Protein AF-A0A920HPP9-F1 (afdb_monomer)

Sequence (121 aa):
MAYGIGANDVANAMGTSVESKALTLKQAIIIAAIFEFLGAYFGGGEVTSTIRKGIVDPTIYEDANKFIIGMLSSLLAAGTWLIIASRRGWPVFTTHSIVGAIMVLFQFERNELCILGTVGG

Solvent-accessible surface area (backbone atoms only — not comparable to full-atom values): 6788 Å² total; per-residue (Å²): 78,70,70,41,47,53,58,44,50,46,50,70,72,39,41,65,42,40,73,70,62,77,34,54,69,70,56,47,52,55,52,45,56,52,52,53,49,50,45,48,70,76,52,36,63,64,56,50,51,47,51,43,75,75,74,50,69,71,85,78,50,91,46,70,67,60,50,52,54,46,54,52,49,19,46,49,52,28,24,51,51,41,44,53,35,51,75,70,70,48,91,70,70,62,66,61,41,45,51,51,31,43,51,54,50,53,53,50,55,54,46,55,53,51,56,58,59,64,74,74,114

Structure (mmCIF, N/CA/C/O backbone):
data_AF-A0A920HPP9-F1
#
_entry.id   AF-A0A920HPP9-F1
#
loop_
_atom_site.group_PDB
_atom_site.id
_atom_site.type_symbol
_atom_site.label_atom_id
_atom_site.label_alt_id
_atom_site.label_comp_id
_atom_site.label_asym_id
_atom_site.label_entity_id
_atom_site.label_seq_id
_atom_site.pdbx_PDB_ins_code
_atom_site.Cartn_x
_atom_site.Cartn_y
_atom_site.Cartn_z
_atom_site.occupancy
_atom_site.B_iso_or_equiv
_atom_site.auth_seq_id
_atom_site.auth_comp_id
_atom_site.auth_asym_id
_atom_site.auth_atom_id
_atom_site.pdbx_PDB_model_num
ATOM 1 N N . MET A 1 1 ? 5.649 -2.255 -0.155 1.00 84.62 1 MET A N 1
ATOM 2 C CA . MET A 1 1 ? 4.728 -1.179 -0.584 1.00 84.62 1 MET A CA 1
ATOM 3 C C . MET A 1 1 ? 3.291 -1.441 -0.138 1.00 84.62 1 MET A C 1
ATOM 5 O O . MET A 1 1 ? 2.813 -0.666 0.673 1.00 84.62 1 MET A O 1
ATOM 9 N N . ALA A 1 2 ? 2.636 -2.523 -0.586 1.00 87.44 2 ALA A N 1
ATOM 10 C CA . ALA A 1 2 ? 1.211 -2.794 -0.315 1.00 87.44 2 ALA A CA 1
ATOM 11 C C . ALA A 1 2 ? 0.803 -2.668 1.166 1.00 87.44 2 ALA A C 1
ATOM 13 O O . ALA A 1 2 ? -0.172 -2.000 1.480 1.00 87.44 2 ALA A O 1
ATOM 14 N N . TYR A 1 3 ? 1.608 -3.214 2.084 1.00 87.12 3 TYR A N 1
ATOM 15 C CA . TYR A 1 3 ? 1.391 -3.046 3.526 1.00 87.12 3 TYR A CA 1
ATOM 16 C C . TYR A 1 3 ? 1.335 -1.572 3.968 1.00 87.12 3 TYR A C 1
ATOM 18 O O . TYR A 1 3 ? 0.461 -1.182 4.733 1.00 87.12 3 TYR A O 1
ATOM 26 N N . GLY A 1 4 ? 2.265 -0.746 3.481 1.00 86.69 4 GLY A N 1
ATOM 27 C CA . GLY A 1 4 ? 2.315 0.675 3.822 1.00 86.69 4 GLY A CA 1
ATOM 28 C C . GLY A 1 4 ? 1.147 1.465 3.231 1.00 86.69 4 GLY A C 1
ATOM 29 O O . GLY A 1 4 ? 0.686 2.399 3.873 1.00 86.69 4 GLY A O 1
ATOM 30 N N . ILE A 1 5 ? 0.662 1.066 2.048 1.00 88.94 5 ILE A N 1
ATOM 31 C CA . ILE A 1 5 ? -0.524 1.658 1.410 1.00 88.94 5 ILE A CA 1
ATOM 32 C C . ILE A 1 5 ? -1.741 1.390 2.287 1.00 88.94 5 ILE A C 1
ATOM 34 O O . ILE A 1 5 ? -2.346 2.337 2.767 1.00 88.94 5 ILE A O 1
ATOM 38 N N . GLY A 1 6 ? -2.005 0.124 2.624 1.00 87.31 6 GLY A N 1
ATOM 39 C CA . GLY A 1 6 ? -3.125 -0.220 3.501 1.00 87.31 6 GLY A CA 1
ATOM 40 C C . GLY A 1 6 ? -3.044 0.481 4.861 1.00 87.31 6 GLY A C 1
ATOM 41 O O . GLY A 1 6 ? -4.035 1.013 5.342 1.00 87.31 6 GLY A O 1
ATOM 42 N N . ALA A 1 7 ? -1.859 0.567 5.472 1.00 86.75 7 ALA A N 1
ATOM 43 C CA . ALA A 1 7 ? -1.704 1.285 6.738 1.00 86.75 7 ALA A CA 1
ATOM 44 C C . ALA A 1 7 ? -1.999 2.796 6.625 1.00 86.75 7 ALA A C 1
ATOM 46 O O . ALA A 1 7 ? -2.552 3.371 7.561 1.00 86.75 7 ALA A O 1
ATOM 47 N N . ASN A 1 8 ? -1.626 3.442 5.513 1.00 88.19 8 ASN A N 1
ATOM 48 C CA . ASN A 1 8 ? -1.895 4.864 5.278 1.00 88.19 8 ASN A CA 1
ATOM 49 C C . ASN A 1 8 ? -3.380 5.104 4.957 1.00 88.19 8 ASN A C 1
ATOM 51 O O . ASN A 1 8 ? -4.030 5.932 5.595 1.00 88.19 8 ASN A O 1
ATOM 55 N N . ASP A 1 9 ? -3.928 4.317 4.035 1.00 88.75 9 ASP A N 1
ATOM 56 C CA . ASP A 1 9 ? -5.266 4.512 3.483 1.00 88.75 9 ASP A CA 1
ATOM 57 C C . ASP A 1 9 ? -6.350 4.167 4.514 1.00 88.75 9 ASP A C 1
ATOM 59 O O . ASP A 1 9 ? -7.308 4.923 4.673 1.00 88.75 9 ASP A O 1
ATOM 63 N N . VAL A 1 10 ? -6.161 3.110 5.319 1.00 89.06 10 VAL A N 1
ATOM 64 C CA . VAL A 1 10 ? -7.076 2.779 6.428 1.00 89.06 10 VAL A CA 1
ATOM 65 C C . VAL A 1 10 ? -7.108 3.894 7.471 1.00 89.06 10 VAL A C 1
ATOM 67 O O . VAL A 1 10 ? -8.185 4.240 7.959 1.00 89.06 10 VAL A O 1
ATOM 70 N N . ALA A 1 11 ? -5.955 4.479 7.813 1.00 86.81 11 ALA A N 1
ATOM 71 C CA . ALA A 1 11 ? -5.900 5.597 8.753 1.00 86.81 11 ALA A CA 1
ATOM 72 C C . ALA A 1 11 ? -6.635 6.829 8.201 1.00 86.81 11 ALA A C 1
ATOM 74 O O . ALA A 1 11 ? -7.359 7.494 8.941 1.00 86.81 11 ALA A O 1
ATOM 75 N N . ASN A 1 12 ? -6.501 7.088 6.898 1.00 86.94 12 ASN A N 1
ATOM 76 C CA . ASN A 1 12 ? -7.152 8.208 6.227 1.00 86.94 12 ASN A CA 1
ATOM 77 C C . ASN A 1 12 ? -8.676 8.009 6.076 1.00 86.94 12 ASN A C 1
ATOM 79 O O . ASN A 1 12 ? -9.445 8.943 6.288 1.00 86.94 12 ASN A O 1
ATOM 83 N N . ALA A 1 13 ? -9.128 6.794 5.752 1.00 87.44 13 ALA A N 1
ATOM 84 C CA . ALA A 1 13 ? -10.539 6.490 5.500 1.00 87.44 13 ALA A CA 1
ATOM 85 C C . ALA A 1 13 ? -11.351 6.232 6.781 1.00 87.44 13 ALA A C 1
ATOM 87 O O . ALA A 1 13 ? -12.509 6.636 6.877 1.00 87.44 13 ALA A O 1
ATOM 88 N N . MET A 1 14 ? -10.760 5.557 7.771 1.00 90.12 14 MET A N 1
ATOM 89 C CA . MET A 1 14 ? -11.470 5.116 8.979 1.00 90.12 14 MET A CA 1
ATOM 90 C C . MET A 1 14 ? -11.141 5.951 10.222 1.00 90.12 14 MET A C 1
ATOM 92 O O . MET A 1 14 ? -11.774 5.752 11.261 1.00 90.12 14 MET A O 1
ATOM 96 N N . GLY A 1 15 ? -10.198 6.898 10.138 1.00 86.56 15 GLY A N 1
ATOM 97 C CA . GLY A 1 15 ? -9.771 7.727 11.270 1.00 86.56 15 GLY A CA 1
ATOM 98 C C . GLY A 1 15 ? -10.927 8.471 11.942 1.00 86.56 15 GLY A C 1
ATOM 99 O O . GLY A 1 15 ? -11.130 8.336 13.145 1.00 86.56 15 GLY A O 1
ATOM 100 N N . THR A 1 16 ? -11.767 9.150 11.159 1.00 89.06 16 THR A N 1
ATOM 101 C CA . THR A 1 16 ? -12.925 9.913 11.665 1.00 89.06 16 THR A CA 1
ATOM 102 C C . THR A 1 16 ? -14.010 9.022 12.278 1.00 89.06 16 THR A C 1
ATOM 104 O O . THR A 1 16 ? -14.645 9.388 13.268 1.00 89.06 16 THR A O 1
ATOM 107 N N . SER A 1 17 ? -14.215 7.823 11.727 1.00 89.12 17 SER A N 1
ATOM 108 C CA . SER A 1 17 ? -15.205 6.853 12.222 1.00 89.12 17 SER A CA 1
ATOM 109 C C . SER A 1 17 ? -14.783 6.227 13.554 1.00 89.12 17 SER A C 1
ATOM 111 O O . SER A 1 17 ? -15.626 5.956 14.412 1.00 89.12 17 SER A O 1
ATOM 113 N N . VAL A 1 18 ? -13.477 6.021 13.747 1.00 90.75 18 VAL A N 1
ATOM 114 C CA . VAL A 1 18 ? -12.915 5.546 15.019 1.00 90.75 18 VAL A CA 1
ATOM 115 C C . VAL A 1 18 ? -12.866 6.678 16.051 1.00 90.75 18 VAL A C 1
ATOM 117 O O . VAL A 1 18 ? -13.223 6.463 17.209 1.00 90.75 18 VAL A O 1
ATOM 120 N N . GLU A 1 19 ? -12.494 7.893 15.642 1.00 89.31 19 GLU A N 1
ATOM 121 C CA . GLU A 1 19 ? -12.414 9.068 16.522 1.00 89.31 19 GLU A CA 1
ATOM 122 C C . GLU A 1 19 ? -13.792 9.514 17.042 1.00 89.31 19 GLU A C 1
ATOM 124 O O . GLU A 1 19 ? -13.949 9.806 18.228 1.00 89.31 19 GLU A O 1
ATOM 129 N N . SER A 1 20 ? -14.825 9.463 16.195 1.00 93.38 20 SER A N 1
ATOM 130 C CA . SER A 1 20 ? -16.222 9.738 16.578 1.00 93.38 20 SER A CA 1
ATOM 131 C C . SER A 1 20 ? -16.876 8.634 17.418 1.00 93.38 20 SER A C 1
ATOM 133 O O . SER A 1 20 ? -18.032 8.773 17.818 1.00 93.38 20 SER A O 1
ATOM 135 N N . LYS A 1 21 ? -16.157 7.536 17.701 1.00 87.56 21 LYS A N 1
ATOM 136 C CA . LYS A 1 21 ? -16.661 6.333 18.391 1.00 87.56 21 LYS A CA 1
ATOM 137 C C . LYS A 1 21 ? -17.827 5.640 17.675 1.00 87.56 21 LYS A C 1
ATOM 139 O O . LYS A 1 21 ? -18.512 4.824 18.289 1.00 87.56 21 LYS A O 1
ATOM 144 N N . ALA A 1 22 ? -18.036 5.921 16.388 1.00 90.19 22 ALA A N 1
ATOM 145 C CA . ALA A 1 22 ? -19.010 5.206 15.570 1.00 90.19 22 ALA A CA 1
ATOM 146 C C . ALA A 1 22 ? -18.590 3.741 15.356 1.00 90.19 22 ALA A C 1
ATOM 148 O O . ALA A 1 22 ? -19.434 2.847 15.327 1.00 90.19 22 ALA A O 1
ATOM 149 N N . LEU A 1 23 ? -17.280 3.489 15.246 1.00 88.81 23 LEU A N 1
ATOM 150 C CA . LEU A 1 23 ? -16.699 2.153 15.116 1.00 88.81 23 LEU A CA 1
ATOM 151 C C . LEU A 1 23 ? -15.546 1.953 16.101 1.00 88.81 23 LEU A C 1
ATOM 153 O O . LEU A 1 23 ? -14.765 2.862 16.374 1.00 88.81 23 LEU A O 1
ATOM 157 N N . THR A 1 24 ? -15.390 0.727 16.602 1.00 91.44 24 THR A N 1
ATOM 158 C CA . THR A 1 24 ? -14.172 0.356 17.337 1.00 91.44 24 THR A CA 1
ATOM 159 C C . THR A 1 24 ? -13.006 0.134 16.373 1.00 91.44 24 THR A C 1
ATOM 161 O O . THR A 1 24 ? -13.203 -0.269 15.225 1.00 91.44 24 THR A O 1
ATOM 164 N N . LEU A 1 25 ? -11.769 0.308 16.853 1.00 88.81 25 LEU A N 1
ATOM 165 C CA . LEU A 1 25 ? -10.560 0.102 16.043 1.00 88.81 25 LEU A CA 1
ATOM 166 C C . LEU A 1 25 ? -10.524 -1.289 15.381 1.00 88.81 25 LEU 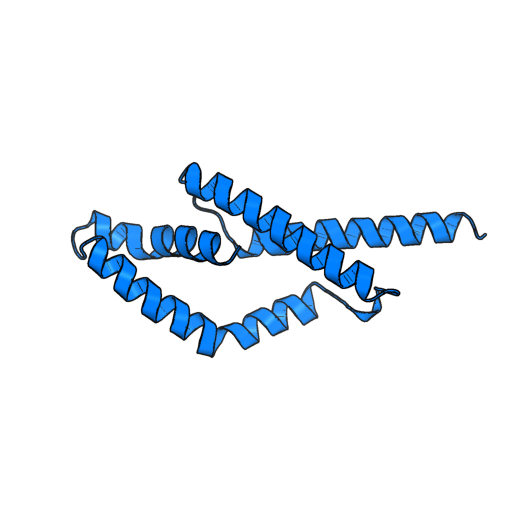A C 1
ATOM 168 O O . LEU A 1 25 ? -10.174 -1.415 14.212 1.00 88.81 25 LEU A O 1
ATOM 172 N N . LYS A 1 26 ? -10.939 -2.339 16.106 1.00 89.50 26 LYS A N 1
ATOM 173 C CA . LYS A 1 26 ? -10.981 -3.707 15.566 1.00 89.50 26 LYS A CA 1
ATOM 174 C C . LYS A 1 26 ? -11.995 -3.850 14.429 1.00 89.50 26 LYS A C 1
ATOM 176 O O . LYS A 1 26 ? -11.687 -4.490 13.429 1.00 89.50 26 LYS A O 1
ATOM 181 N N . GLN A 1 27 ? -13.181 -3.257 14.570 1.00 91.94 27 GLN A N 1
ATOM 182 C CA . GLN A 1 27 ? -14.207 -3.293 13.524 1.00 91.94 27 GLN A CA 1
ATOM 183 C C . GLN A 1 27 ? -13.754 -2.530 12.281 1.00 91.94 27 GLN A C 1
ATOM 185 O O . GLN A 1 27 ? -13.870 -3.057 11.178 1.00 91.94 27 GLN A O 1
ATOM 190 N N . ALA A 1 28 ? -13.178 -1.338 12.462 1.00 90.94 28 ALA A N 1
ATOM 191 C CA . ALA A 1 28 ? -12.655 -0.530 11.367 1.00 90.94 28 ALA A CA 1
ATOM 192 C C . ALA A 1 28 ? -11.589 -1.280 10.550 1.00 90.94 28 ALA A C 1
ATOM 194 O O . ALA A 1 28 ? -11.663 -1.293 9.325 1.00 90.94 28 ALA A O 1
ATOM 195 N N . ILE A 1 29 ? -10.652 -1.971 11.213 1.00 90.56 29 ILE A N 1
ATOM 196 C CA . ILE A 1 29 ? -9.610 -2.760 10.535 1.00 90.56 29 ILE A CA 1
ATOM 197 C C . ILE A 1 29 ? -10.213 -3.920 9.731 1.00 90.56 29 ILE A C 1
ATOM 199 O O . ILE A 1 29 ? -9.811 -4.135 8.591 1.00 90.56 29 ILE A O 1
ATOM 203 N N . ILE A 1 30 ? -11.174 -4.664 10.294 1.00 92.44 30 ILE A N 1
ATOM 204 C CA . ILE A 1 30 ? -11.798 -5.807 9.601 1.00 92.44 30 ILE A CA 1
ATOM 205 C C . ILE A 1 30 ? -12.576 -5.337 8.369 1.00 92.44 30 ILE A C 1
ATOM 207 O O . ILE A 1 30 ? -12.427 -5.911 7.292 1.00 92.44 30 ILE A O 1
ATOM 211 N N . ILE A 1 31 ? -13.384 -4.285 8.523 1.00 92.00 31 ILE A N 1
ATOM 212 C CA . ILE A 1 31 ? -14.154 -3.697 7.422 1.00 92.00 31 ILE A CA 1
ATOM 213 C C . ILE A 1 31 ? -13.193 -3.227 6.333 1.00 92.00 31 ILE A C 1
ATOM 215 O O . ILE A 1 31 ? -13.336 -3.623 5.178 1.00 92.00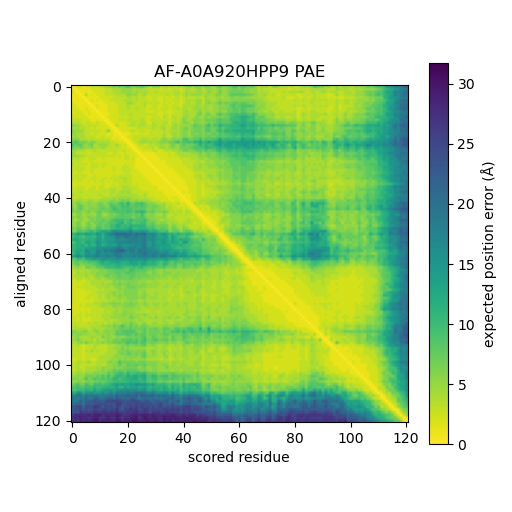 31 ILE A O 1
ATOM 219 N N . ALA A 1 32 ? -12.179 -2.442 6.698 1.00 91.62 32 ALA A N 1
ATOM 220 C CA . ALA A 1 32 ? -11.250 -1.909 5.721 1.00 91.62 32 ALA A CA 1
ATOM 221 C C . ALA A 1 32 ? -10.464 -3.015 5.005 1.00 91.62 32 ALA A C 1
ATOM 223 O O . ALA A 1 32 ? -10.339 -2.956 3.792 1.00 91.62 32 ALA A O 1
ATOM 224 N N . ALA A 1 33 ? -10.034 -4.077 5.697 1.00 91.06 33 ALA A N 1
ATOM 225 C CA . ALA A 1 33 ? -9.361 -5.209 5.058 1.00 91.06 33 ALA A CA 1
ATOM 226 C C . ALA A 1 33 ? -10.224 -5.885 3.975 1.00 91.06 33 ALA A C 1
ATOM 228 O O . ALA A 1 33 ? -9.712 -6.228 2.910 1.00 91.06 33 ALA A O 1
ATOM 229 N N . ILE A 1 34 ? -11.527 -6.054 4.227 1.00 93.81 34 ILE A N 1
ATOM 230 C CA . ILE A 1 34 ? -12.456 -6.650 3.257 1.00 93.81 34 ILE A CA 1
ATOM 231 C C . ILE A 1 34 ? -12.663 -5.704 2.070 1.00 93.81 34 ILE A C 1
ATOM 233 O O . ILE A 1 34 ? -12.506 -6.118 0.924 1.00 93.81 34 ILE A O 1
ATOM 237 N N . PHE A 1 35 ? -12.996 -4.438 2.323 1.00 92.50 35 PHE A N 1
ATOM 238 C CA . PHE A 1 35 ? -13.318 -3.489 1.254 1.00 92.50 35 PHE A CA 1
ATOM 239 C C . PHE A 1 35 ? -12.098 -3.076 0.422 1.00 92.50 35 PHE A C 1
ATOM 241 O O . PHE A 1 35 ? -12.222 -2.984 -0.796 1.00 92.50 35 PHE A O 1
ATOM 248 N N . GLU A 1 36 ? -10.922 -2.909 1.032 1.00 90.38 36 GLU A N 1
ATOM 249 C CA . GLU A 1 36 ? -9.660 -2.665 0.315 1.00 90.38 36 GLU A CA 1
ATOM 250 C C . GLU A 1 36 ? -9.304 -3.848 -0.589 1.00 90.38 36 GLU A C 1
ATOM 252 O O . GLU A 1 36 ? -8.956 -3.664 -1.755 1.00 90.38 36 GLU A O 1
ATOM 257 N N . PHE A 1 37 ? -9.446 -5.081 -0.090 1.00 91.00 37 PHE A N 1
ATOM 258 C CA . PHE A 1 37 ? -9.186 -6.272 -0.896 1.00 91.00 37 PHE A CA 1
ATOM 259 C C . P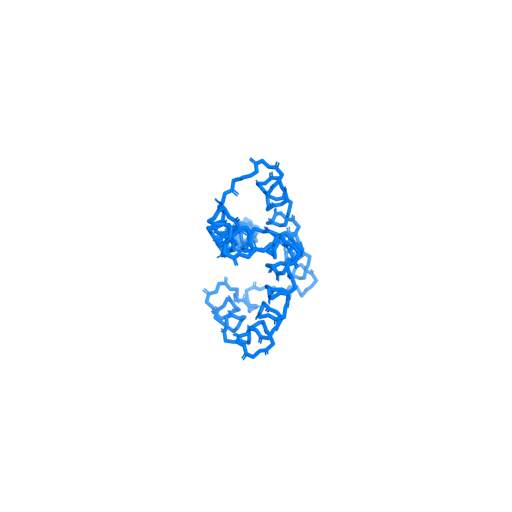HE A 1 37 ? -10.159 -6.389 -2.075 1.00 91.00 37 PHE A C 1
ATOM 261 O O . PHE A 1 37 ? -9.730 -6.619 -3.206 1.00 91.00 37 PHE A O 1
ATOM 268 N N . LEU A 1 38 ? -11.460 -6.203 -1.834 1.00 93.19 38 LEU A N 1
ATOM 269 C CA . LEU A 1 38 ? -12.472 -6.255 -2.892 1.00 93.19 38 LEU A CA 1
ATOM 270 C C . LEU A 1 38 ? -12.264 -5.133 -3.918 1.00 93.19 38 LEU A C 1
ATOM 272 O O . LEU A 1 38 ? -12.331 -5.389 -5.119 1.00 93.19 38 LEU A O 1
ATOM 276 N N . GLY A 1 39 ? -11.958 -3.915 -3.467 1.00 89.44 39 GLY A N 1
ATOM 277 C CA . GLY A 1 39 ? -11.646 -2.785 -4.340 1.00 89.44 39 GLY A CA 1
ATOM 278 C C . GLY A 1 39 ? -10.417 -3.052 -5.209 1.00 89.44 39 GLY A C 1
ATOM 279 O O . GLY A 1 39 ? -10.467 -2.854 -6.424 1.00 89.44 39 GLY A O 1
ATOM 280 N N . ALA A 1 40 ? -9.343 -3.584 -4.622 1.00 88.31 40 ALA A N 1
ATOM 281 C CA . ALA A 1 40 ? -8.146 -3.968 -5.363 1.00 88.31 40 ALA A CA 1
ATOM 282 C C . ALA A 1 40 ? -8.422 -5.093 -6.377 1.00 88.31 40 ALA A C 1
ATOM 284 O O . ALA A 1 40 ? -7.917 -5.040 -7.499 1.00 88.31 40 ALA A O 1
ATOM 285 N N . TYR A 1 41 ? -9.242 -6.083 -6.015 1.00 90.69 41 TYR A N 1
ATOM 286 C CA . TYR A 1 41 ? -9.569 -7.213 -6.885 1.00 90.69 41 TYR A CA 1
ATOM 287 C C . TYR A 1 41 ? -10.458 -6.813 -8.072 1.00 90.69 41 TYR A C 1
ATOM 289 O O . TYR A 1 41 ? -10.163 -7.180 -9.208 1.00 90.69 41 TYR A O 1
ATOM 297 N N . PHE A 1 42 ? -11.521 -6.040 -7.831 1.00 89.94 42 PHE A N 1
ATOM 298 C CA . PHE A 1 42 ? -12.472 -5.653 -8.879 1.00 89.94 42 PHE A CA 1
ATOM 299 C C . PHE A 1 42 ? -12.034 -4.419 -9.677 1.00 89.94 42 PHE A C 1
ATOM 301 O O . PHE A 1 42 ? -12.294 -4.349 -10.876 1.00 89.94 42 PHE A O 1
ATOM 308 N N . GLY A 1 43 ? -11.382 -3.445 -9.035 1.00 85.44 43 GLY A N 1
ATOM 309 C CA . GLY A 1 43 ? -11.046 -2.143 -9.627 1.00 85.44 43 GLY A CA 1
ATOM 310 C C . GLY A 1 43 ? -9.555 -1.908 -9.891 1.00 85.44 43 GLY A C 1
ATOM 311 O O . GLY A 1 43 ? -9.198 -0.955 -10.582 1.00 85.44 43 GLY A O 1
ATOM 312 N N . GLY A 1 44 ? -8.660 -2.765 -9.386 1.00 82.19 44 GLY A N 1
ATOM 313 C CA . GLY A 1 44 ? -7.210 -2.561 -9.506 1.00 82.19 44 GLY A CA 1
ATOM 314 C C . GLY A 1 44 ? -6.664 -2.660 -10.936 1.00 82.19 44 GLY A C 1
ATOM 315 O O . GLY A 1 44 ? -5.639 -2.048 -11.253 1.00 82.19 44 GLY A O 1
ATOM 316 N N . GLY A 1 45 ? -7.348 -3.395 -11.819 1.00 83.25 45 GLY A N 1
ATOM 317 C CA . GLY A 1 45 ? -6.930 -3.593 -13.211 1.00 83.25 45 GLY A CA 1
ATOM 318 C C . GLY A 1 45 ? -6.903 -2.301 -14.036 1.00 83.25 45 GLY A C 1
ATOM 319 O O . GLY A 1 45 ? -5.930 -2.046 -14.748 1.00 83.25 45 GLY A O 1
ATOM 320 N N . GLU A 1 46 ? -7.922 -1.452 -13.890 1.00 82.19 46 GLU A N 1
ATOM 321 C CA . GLU A 1 46 ? -8.051 -0.175 -14.613 1.00 82.19 46 GLU A CA 1
ATOM 322 C C . GLU A 1 46 ? -6.940 0.812 -14.203 1.00 82.19 46 GLU A C 1
ATOM 324 O O . GLU A 1 46 ? -6.260 1.410 -15.045 1.00 82.19 46 GLU A O 1
ATOM 329 N N . VAL A 1 47 ? -6.679 0.915 -12.894 1.00 78.06 47 VAL A N 1
ATOM 330 C CA . VAL A 1 47 ? -5.626 1.775 -12.326 1.00 78.06 47 VAL A CA 1
ATOM 331 C C . VAL A 1 47 ? -4.242 1.297 -12.768 1.00 78.06 47 VAL A C 1
ATOM 333 O O . VAL A 1 47 ? -3.413 2.096 -13.208 1.00 78.06 47 VAL A O 1
ATOM 336 N N . THR A 1 48 ? -4.007 -0.017 -12.733 1.00 79.81 48 THR A N 1
ATOM 337 C CA . THR A 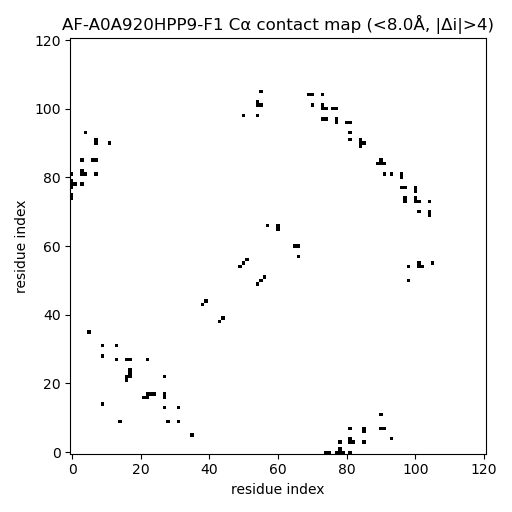1 48 ? -2.741 -0.615 -13.184 1.00 79.81 48 THR A CA 1
ATOM 338 C C . THR A 1 48 ? -2.519 -0.386 -14.680 1.00 79.81 48 THR A C 1
ATOM 340 O O . THR A 1 48 ? -1.411 -0.038 -15.091 1.00 79.81 48 THR A O 1
ATOM 343 N N . SER A 1 49 ? -3.567 -0.520 -15.500 1.00 78.56 49 SER A N 1
ATOM 344 C CA . SER A 1 49 ? -3.522 -0.226 -16.939 1.00 78.56 49 SER A CA 1
ATOM 345 C C . SER A 1 49 ? -3.175 1.242 -17.206 1.00 78.56 49 SER A C 1
ATOM 347 O O . SER A 1 49 ? -2.357 1.526 -18.081 1.00 78.56 49 SER A O 1
ATOM 349 N N . THR A 1 50 ? -3.727 2.166 -16.418 1.00 78.88 50 THR A N 1
ATOM 350 C CA . THR A 1 50 ? -3.471 3.608 -16.553 1.00 78.88 50 THR A CA 1
ATOM 351 C C . THR A 1 50 ? -2.030 3.965 -16.196 1.00 78.88 50 THR A C 1
ATOM 353 O O . THR A 1 50 ? -1.363 4.653 -16.966 1.00 78.88 50 THR A O 1
ATOM 356 N N . ILE A 1 51 ? -1.506 3.444 -15.081 1.00 76.25 51 ILE A N 1
ATOM 357 C CA . ILE A 1 51 ? -0.103 3.662 -14.691 1.00 76.25 51 ILE A CA 1
ATOM 358 C C . ILE A 1 51 ? 0.843 3.045 -15.725 1.00 76.25 51 ILE A C 1
ATOM 360 O O . ILE A 1 51 ? 1.806 3.687 -16.142 1.00 76.25 51 ILE A O 1
ATOM 364 N N . ARG A 1 52 ? 0.550 1.824 -16.191 1.00 71.19 52 ARG A N 1
ATOM 365 C CA . ARG A 1 52 ? 1.379 1.149 -17.192 1.00 71.19 52 ARG A CA 1
ATOM 366 C C . ARG A 1 52 ? 1.398 1.907 -18.516 1.00 71.19 52 ARG A C 1
ATOM 368 O O . ARG A 1 52 ? 2.469 2.100 -19.056 1.00 71.19 52 ARG A O 1
ATOM 375 N N . LYS A 1 53 ? 0.252 2.333 -19.049 1.00 70.12 53 LYS A N 1
ATOM 376 C CA . LYS A 1 53 ? 0.191 2.983 -20.372 1.00 70.12 53 LYS A CA 1
ATOM 377 C C . LYS A 1 53 ? 0.596 4.457 -20.347 1.00 70.12 53 LYS A C 1
ATOM 379 O O . LYS A 1 53 ? 1.079 4.958 -21.352 1.00 70.12 53 LYS A O 1
ATOM 384 N N . GLY A 1 54 ? 0.354 5.156 -19.239 1.00 67.25 54 GLY A N 1
ATOM 385 C CA . GLY A 1 54 ? 0.547 6.604 -19.150 1.00 67.25 54 GLY A CA 1
ATOM 386 C C . GLY A 1 54 ? 1.908 7.047 -18.614 1.00 67.25 54 GLY A C 1
ATOM 387 O O . GLY A 1 54 ? 2.255 8.210 -18.781 1.00 67.25 54 GLY A O 1
ATOM 388 N N . ILE A 1 55 ? 2.655 6.161 -17.940 1.00 69.88 55 ILE A N 1
ATOM 389 C CA . ILE A 1 55 ? 3.860 6.544 -17.175 1.00 69.88 55 ILE A CA 1
ATOM 390 C C . ILE A 1 55 ? 5.084 5.710 -17.562 1.00 69.88 55 ILE A C 1
ATOM 392 O O . ILE A 1 55 ? 6.204 6.207 -17.496 1.00 69.88 55 ILE A O 1
ATOM 396 N N . VAL A 1 56 ? 4.890 4.455 -17.978 1.00 70.62 56 VAL A N 1
ATOM 397 C CA . VAL A 1 56 ? 5.986 3.528 -18.272 1.00 70.62 56 VAL A CA 1
ATOM 398 C C . VAL A 1 56 ? 5.855 2.999 -19.693 1.00 70.62 56 VAL A C 1
ATOM 400 O O . VAL A 1 56 ? 5.046 2.115 -19.948 1.00 70.62 56 VAL A O 1
ATOM 403 N N . ASP A 1 57 ? 6.683 3.488 -20.613 1.00 70.81 57 ASP A N 1
ATOM 404 C CA . ASP A 1 57 ? 6.767 2.905 -21.952 1.00 70.81 57 ASP A CA 1
ATOM 405 C C . ASP A 1 57 ? 7.842 1.800 -21.982 1.00 70.81 57 ASP A C 1
ATOM 407 O O . ASP A 1 57 ? 9.038 2.101 -21.937 1.00 70.81 57 ASP A O 1
ATOM 411 N N . PRO A 1 58 ? 7.452 0.511 -22.037 1.00 67.12 58 PRO A N 1
ATOM 412 C CA . PRO A 1 58 ? 8.403 -0.593 -22.052 1.00 67.12 58 PRO A CA 1
ATOM 413 C C . PRO A 1 58 ? 9.229 -0.651 -23.343 1.00 67.12 58 PRO A C 1
ATOM 415 O O . PRO A 1 58 ? 10.235 -1.350 -23.362 1.00 67.12 58 PRO A O 1
ATOM 418 N N . THR A 1 59 ? 8.836 0.058 -24.410 1.00 70.19 59 THR A N 1
ATOM 419 C CA . THR A 1 59 ? 9.574 0.057 -25.687 1.00 70.19 59 THR A CA 1
ATOM 420 C C . THR A 1 59 ? 10.876 0.853 -25.633 1.00 70.19 59 THR A C 1
ATOM 422 O O . THR A 1 59 ? 11.741 0.668 -26.482 1.00 70.19 59 THR A O 1
ATOM 425 N N . ILE A 1 60 ? 11.035 1.706 -24.618 1.00 67.75 60 ILE A N 1
ATOM 426 C CA . ILE A 1 60 ? 12.224 2.544 -24.415 1.00 67.75 60 ILE A CA 1
ATOM 427 C C . ILE A 1 60 ? 13.363 1.744 -23.758 1.00 67.75 60 ILE A C 1
ATOM 429 O O . ILE A 1 60 ? 14.521 2.150 -23.813 1.00 67.75 60 ILE A O 1
ATOM 433 N N . TYR A 1 61 ? 13.057 0.594 -23.154 1.00 68.56 61 TYR A N 1
ATOM 434 C CA . TYR A 1 61 ? 14.042 -0.239 -22.475 1.00 68.56 61 TYR A CA 1
ATOM 435 C C . TYR A 1 61 ? 14.590 -1.308 -23.423 1.00 68.56 61 TYR A C 1
ATOM 437 O O . TYR A 1 61 ? 13.873 -2.225 -23.817 1.00 68.56 61 TYR A O 1
ATOM 445 N N . GLU A 1 62 ? 15.880 -1.218 -23.747 1.00 70.62 62 GLU A N 1
ATOM 446 C CA . GLU A 1 62 ? 16.568 -2.204 -24.595 1.00 70.62 62 GLU A CA 1
ATOM 447 C C . GLU A 1 62 ? 16.786 -3.552 -23.879 1.00 70.62 62 GLU A C 1
ATOM 449 O O . GLU A 1 62 ? 16.807 -4.601 -24.521 1.00 70.62 62 GLU A O 1
ATOM 454 N N . ASP A 1 63 ? 16.910 -3.538 -22.545 1.00 79.94 63 ASP A N 1
ATOM 455 C CA . ASP A 1 63 ? 17.115 -4.728 -21.712 1.00 79.94 63 ASP A CA 1
ATOM 456 C C . ASP A 1 63 ? 15.987 -4.896 -20.680 1.00 79.94 63 ASP A C 1
ATOM 458 O O . ASP A 1 63 ? 15.802 -4.084 -19.765 1.00 79.94 63 ASP A O 1
ATOM 462 N N . ALA A 1 64 ? 15.260 -6.009 -20.793 1.00 80.25 64 ALA A N 1
ATOM 463 C CA . ALA A 1 64 ? 14.188 -6.380 -19.875 1.00 80.25 64 ALA A CA 1
ATOM 464 C C . ALA A 1 64 ? 14.674 -6.552 -18.423 1.00 80.25 64 ALA A C 1
ATOM 466 O O . ALA A 1 64 ? 13.914 -6.289 -17.488 1.00 80.25 64 ALA A O 1
ATOM 467 N N . ASN A 1 65 ? 15.930 -6.954 -18.205 1.00 82.88 65 ASN A N 1
ATOM 468 C CA . ASN A 1 65 ? 16.479 -7.102 -16.857 1.00 82.88 65 ASN A CA 1
ATOM 469 C C . ASN A 1 65 ? 16.656 -5.743 -16.172 1.00 82.88 65 ASN A C 1
ATOM 471 O O . ASN A 1 65 ? 16.274 -5.593 -15.008 1.00 82.88 65 ASN A O 1
ATOM 475 N N . LYS A 1 66 ? 17.167 -4.737 -16.897 1.00 80.12 66 LYS A N 1
ATOM 476 C CA . LYS A 1 66 ? 17.283 -3.360 -16.388 1.00 80.12 66 LYS A CA 1
ATOM 477 C C . LYS A 1 66 ? 15.916 -2.787 -16.037 1.00 80.12 66 LYS A C 1
ATOM 479 O O . LYS A 1 66 ? 15.747 -2.215 -14.962 1.00 80.12 66 LYS A O 1
ATOM 484 N N . PHE A 1 67 ? 14.922 -3.032 -16.890 1.00 82.75 67 PHE A N 1
ATOM 485 C CA . PHE A 1 67 ? 13.544 -2.625 -16.635 1.00 82.75 67 PHE A CA 1
ATOM 486 C C . PHE A 1 67 ? 12.987 -3.211 -15.326 1.00 82.75 67 PHE A C 1
ATOM 488 O O . PHE A 1 67 ? 12.455 -2.481 -14.488 1.00 82.75 67 PHE A O 1
ATOM 495 N N . ILE A 1 68 ? 13.145 -4.521 -15.107 1.00 86.19 68 ILE A N 1
ATOM 496 C CA . ILE A 1 68 ? 12.649 -5.196 -13.897 1.00 86.19 68 ILE A CA 1
ATOM 497 C C . ILE A 1 68 ? 13.353 -4.668 -12.641 1.00 86.19 68 ILE A C 1
ATOM 499 O O . ILE A 1 68 ? 12.688 -4.353 -11.650 1.00 86.19 68 ILE A O 1
ATOM 503 N N . ILE A 1 69 ? 14.683 -4.540 -12.675 1.00 86.44 69 ILE A N 1
ATOM 504 C CA . ILE A 1 69 ? 15.471 -4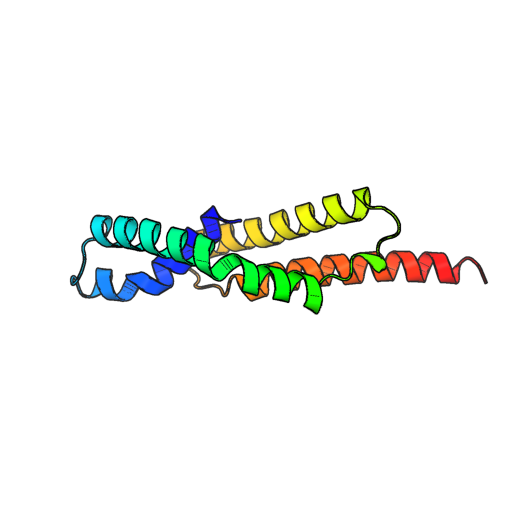.013 -11.550 1.00 86.44 69 ILE A CA 1
ATOM 505 C C . ILE A 1 69 ? 15.075 -2.565 -11.249 1.00 86.44 69 ILE A C 1
ATOM 507 O O . ILE A 1 69 ? 14.946 -2.188 -10.080 1.00 86.44 69 ILE A O 1
ATOM 511 N N . GLY A 1 70 ? 14.825 -1.767 -12.285 1.00 87.06 70 GLY A N 1
ATOM 512 C CA . GLY A 1 70 ? 14.366 -0.398 -12.139 1.00 87.06 70 GLY A CA 1
ATOM 513 C C . GLY A 1 70 ? 12.999 -0.305 -11.467 1.00 87.06 70 GLY A C 1
ATOM 514 O O . GLY A 1 70 ? 12.844 0.391 -10.464 1.00 87.06 70 GLY A O 1
ATOM 515 N N . MET A 1 71 ? 12.027 -1.090 -11.931 1.00 88.19 71 MET A N 1
ATOM 516 C CA . MET A 1 71 ? 10.693 -1.137 -11.323 1.00 88.19 71 MET A CA 1
ATOM 517 C C . MET A 1 71 ? 10.727 -1.635 -9.869 1.00 88.19 71 MET A C 1
ATOM 519 O O . MET A 1 71 ? 10.023 -1.091 -9.013 1.00 88.19 71 MET A O 1
ATOM 523 N N . LEU A 1 72 ? 11.573 -2.623 -9.556 1.00 89.88 72 LEU A N 1
ATOM 524 C CA . LEU A 1 72 ? 11.810 -3.070 -8.178 1.00 89.88 72 LEU A CA 1
ATOM 525 C C . LEU A 1 72 ? 12.431 -1.961 -7.318 1.00 89.88 72 LEU A C 1
ATOM 527 O O . LEU A 1 72 ? 12.005 -1.761 -6.180 1.00 89.88 72 LEU A O 1
ATOM 531 N N . SER A 1 73 ? 13.385 -1.207 -7.864 1.00 90.00 73 SER A N 1
ATOM 532 C CA . SER A 1 73 ? 14.022 -0.081 -7.172 1.00 90.00 73 SER A CA 1
ATOM 533 C C . SER A 1 73 ? 13.021 1.039 -6.883 1.00 90.00 73 SER A C 1
ATOM 535 O O . SER A 1 73 ? 12.957 1.520 -5.750 1.00 90.00 73 SER A O 1
ATOM 537 N N . SER A 1 74 ? 12.164 1.395 -7.846 1.00 89.88 74 SER A N 1
ATOM 538 C CA . SER A 1 74 ? 11.078 2.362 -7.635 1.00 89.88 74 SER A CA 1
ATOM 539 C C . SER A 1 74 ? 10.089 1.886 -6.564 1.00 89.88 74 SER A C 1
ATOM 541 O O . SER A 1 74 ? 9.676 2.676 -5.712 1.00 89.88 74 SER A O 1
ATOM 543 N N . LEU A 1 75 ? 9.751 0.590 -6.544 1.00 90.56 75 LEU A N 1
ATOM 544 C CA . LEU A 1 75 ? 8.873 0.003 -5.527 1.00 90.56 75 LEU A CA 1
ATOM 545 C C . LEU A 1 75 ? 9.496 0.047 -4.121 1.00 90.56 75 LEU A C 1
ATOM 547 O O . LEU A 1 75 ? 8.789 0.298 -3.138 1.00 90.56 75 LEU A O 1
ATOM 551 N N . LEU A 1 76 ? 10.807 -0.186 -4.015 1.00 91.88 76 LEU A N 1
ATOM 552 C CA . LEU A 1 76 ? 11.551 -0.088 -2.757 1.00 91.88 76 LEU A CA 1
ATOM 553 C C . LEU A 1 76 ? 11.667 1.360 -2.275 1.00 91.88 76 LEU A C 1
ATOM 555 O O . LEU A 1 76 ? 11.428 1.616 -1.094 1.00 91.88 76 LEU A O 1
ATOM 559 N N . ALA A 1 77 ? 11.978 2.304 -3.165 1.00 91.44 77 ALA A N 1
ATOM 560 C CA . ALA A 1 77 ? 12.089 3.724 -2.835 1.00 91.44 77 ALA A CA 1
ATOM 561 C C . ALA A 1 77 ? 10.751 4.286 -2.333 1.00 91.44 77 ALA A C 1
ATOM 563 O O . ALA A 1 77 ? 10.669 4.803 -1.214 1.00 91.44 77 ALA A O 1
ATOM 564 N N . ALA A 1 78 ? 9.680 4.096 -3.110 1.00 91.31 78 ALA A N 1
ATOM 565 C CA . ALA A 1 78 ? 8.344 4.534 -2.729 1.00 91.31 78 ALA A CA 1
ATOM 566 C C . ALA A 1 78 ? 7.851 3.812 -1.465 1.00 91.31 78 ALA A C 1
ATOM 568 O O . ALA A 1 78 ? 7.304 4.444 -0.563 1.00 91.31 78 ALA A O 1
ATOM 569 N N . GLY A 1 79 ? 8.099 2.503 -1.345 1.00 90.31 79 GLY A N 1
ATOM 570 C CA . GLY A 1 79 ? 7.723 1.724 -0.166 1.00 90.31 79 GLY A CA 1
ATOM 571 C C . GLY A 1 79 ? 8.447 2.163 1.109 1.00 90.31 79 GLY A C 1
ATOM 572 O O . GLY A 1 79 ? 7.819 2.243 2.164 1.00 90.31 79 GLY A O 1
ATOM 573 N N . THR A 1 80 ? 9.739 2.477 1.017 1.00 91.69 80 THR A N 1
ATOM 574 C CA . THR A 1 80 ? 10.541 2.968 2.149 1.00 91.69 80 THR A CA 1
ATOM 575 C C . THR A 1 80 ? 10.044 4.332 2.609 1.00 91.69 80 THR A C 1
ATOM 577 O O . THR A 1 80 ? 9.813 4.522 3.804 1.00 91.69 80 THR A O 1
ATOM 580 N N . TRP A 1 81 ? 9.800 5.249 1.667 1.00 90.50 81 TRP A N 1
ATOM 581 C CA . TRP A 1 81 ? 9.212 6.555 1.967 1.00 90.50 81 TRP A CA 1
ATOM 582 C C . TRP A 1 81 ? 7.863 6.422 2.678 1.00 90.50 81 TRP A C 1
ATOM 584 O O . TRP A 1 81 ? 7.638 7.047 3.714 1.00 90.50 81 TRP A O 1
ATOM 594 N N . LEU A 1 82 ? 6.999 5.538 2.178 1.00 90.50 82 LEU A N 1
ATOM 595 C CA . LEU A 1 82 ? 5.675 5.321 2.749 1.00 90.50 82 LEU A CA 1
ATOM 596 C C . LEU A 1 82 ? 5.738 4.784 4.184 1.00 90.50 82 LEU A C 1
ATOM 598 O O . LEU A 1 82 ? 5.015 5.260 5.052 1.00 90.50 82 LEU A O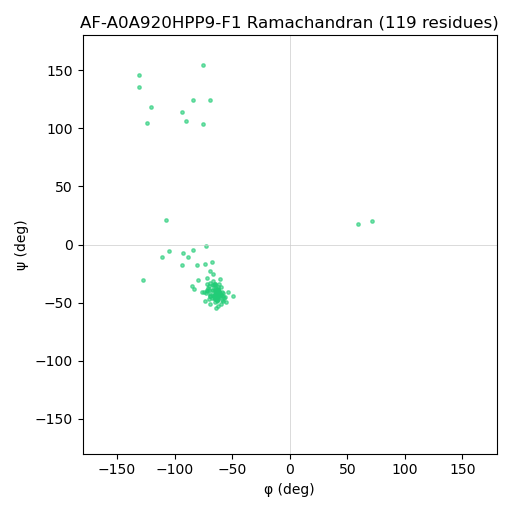 1
ATOM 602 N N . ILE A 1 83 ? 6.641 3.840 4.464 1.00 89.50 83 ILE A N 1
ATOM 603 C CA . ILE A 1 83 ? 6.841 3.315 5.823 1.00 89.50 83 ILE A CA 1
ATOM 604 C C . ILE A 1 83 ? 7.322 4.421 6.772 1.00 89.50 83 ILE A C 1
ATOM 606 O O . ILE A 1 83 ? 6.866 4.485 7.915 1.00 89.50 83 ILE A O 1
ATOM 610 N N . ILE A 1 84 ? 8.229 5.292 6.318 1.00 90.44 84 ILE A N 1
ATOM 611 C CA . ILE A 1 84 ? 8.718 6.427 7.112 1.00 90.44 84 ILE A CA 1
ATOM 612 C C . ILE A 1 84 ? 7.572 7.398 7.417 1.00 90.44 84 ILE A C 1
ATOM 614 O O . ILE A 1 84 ? 7.385 7.771 8.577 1.00 90.44 84 ILE A O 1
ATOM 618 N N . ALA A 1 85 ? 6.784 7.763 6.406 1.00 88.94 85 ALA A N 1
ATOM 619 C CA . ALA A 1 85 ? 5.654 8.669 6.563 1.00 88.94 85 ALA A CA 1
ATOM 620 C C . ALA A 1 85 ? 4.576 8.099 7.498 1.00 88.94 85 ALA A C 1
ATOM 622 O O . ALA A 1 85 ? 4.166 8.775 8.442 1.00 88.94 85 ALA A O 1
ATOM 623 N N . SER A 1 86 ? 4.196 6.830 7.317 1.00 86.69 86 SER A N 1
ATOM 624 C CA . SER A 1 86 ? 3.228 6.151 8.185 1.00 86.69 86 SER A CA 1
ATOM 625 C C . SER A 1 86 ? 3.723 6.044 9.630 1.00 86.69 86 SER A C 1
ATOM 627 O O . SER A 1 86 ? 2.939 6.224 10.557 1.00 86.69 86 SER A O 1
ATOM 629 N N . ARG A 1 87 ? 5.028 5.828 9.860 1.00 84.81 87 ARG A N 1
ATOM 630 C CA . ARG A 1 87 ? 5.612 5.849 11.217 1.00 84.81 87 ARG A CA 1
ATOM 631 C C . ARG A 1 87 ? 5.576 7.228 11.869 1.00 84.81 87 ARG A C 1
ATOM 633 O O . ARG A 1 87 ? 5.490 7.315 13.089 1.00 84.81 87 ARG A O 1
ATOM 640 N N . ARG A 1 88 ? 5.671 8.293 11.073 1.00 86.19 88 ARG A N 1
ATOM 641 C CA . ARG A 1 88 ? 5.563 9.685 11.534 1.00 86.19 88 ARG A CA 1
ATOM 642 C C . ARG A 1 88 ? 4.112 10.168 11.647 1.00 86.19 88 ARG A C 1
ATOM 644 O O . ARG A 1 88 ? 3.901 11.276 12.125 1.00 86.19 88 ARG A O 1
ATOM 651 N N . GLY A 1 89 ? 3.135 9.355 11.235 1.00 83.19 89 GLY A N 1
ATOM 652 C CA . GLY A 1 89 ? 1.716 9.716 11.232 1.00 83.19 89 GLY A CA 1
ATOM 653 C C . GLY A 1 89 ? 1.347 10.747 10.162 1.00 83.19 89 GLY A C 1
ATOM 654 O O . GLY A 1 89 ? 0.337 11.429 10.300 1.00 83.19 89 GLY A O 1
ATOM 655 N N . TRP A 1 90 ? 2.166 10.902 9.118 1.00 87.19 90 TRP A N 1
ATOM 656 C CA . TRP A 1 90 ? 1.888 11.850 8.043 1.00 87.19 90 TRP A CA 1
ATOM 657 C C . TRP A 1 90 ? 0.944 11.230 7.003 1.00 87.19 90 TRP A C 1
ATOM 659 O O . TRP A 1 90 ? 1.272 10.172 6.452 1.00 87.19 90 TRP A O 1
ATOM 669 N N . PRO A 1 91 ? -0.203 11.869 6.699 1.00 83.69 91 PRO A N 1
ATOM 670 C CA . PRO A 1 91 ? -1.057 11.438 5.600 1.00 83.69 91 PRO A CA 1
ATOM 671 C C . PRO A 1 91 ? -0.335 11.724 4.278 1.00 83.69 91 PRO A C 1
ATOM 673 O O . PRO A 1 91 ? 0.098 12.851 4.032 1.00 83.69 91 PRO A O 1
ATOM 676 N N . VAL A 1 92 ? -0.159 10.703 3.436 1.00 84.94 92 VAL A N 1
ATOM 677 C CA . VAL A 1 92 ? 0.595 10.824 2.178 1.00 84.94 92 VAL A CA 1
ATOM 678 C C . VAL A 1 92 ? -0.210 10.227 1.041 1.00 84.94 92 VAL A C 1
ATOM 680 O O . VAL A 1 92 ? -0.721 9.120 1.141 1.00 84.94 92 VAL A O 1
ATOM 683 N N . PHE A 1 93 ? -0.255 10.934 -0.087 1.00 85.81 93 PHE A N 1
ATOM 684 C CA . PHE A 1 93 ? -0.880 10.423 -1.298 1.00 85.81 93 PHE A CA 1
ATOM 685 C C . PHE A 1 93 ? 0.023 9.376 -1.974 1.00 85.81 93 PHE A C 1
ATOM 687 O O . PHE A 1 93 ? 1.037 9.693 -2.611 1.00 85.81 93 PHE A O 1
ATOM 694 N N . THR A 1 94 ? -0.341 8.105 -1.810 1.00 86.00 94 THR A N 1
ATOM 695 C CA . THR A 1 94 ? 0.444 6.926 -2.213 1.00 86.00 94 THR A CA 1
ATOM 696 C C . THR A 1 94 ? 0.744 6.888 -3.718 1.00 86.00 94 THR A C 1
ATOM 698 O O . THR A 1 94 ? 1.863 6.544 -4.112 1.00 86.00 94 THR A O 1
ATOM 701 N N . THR A 1 95 ? -0.189 7.330 -4.572 1.00 86.56 95 THR A N 1
ATOM 702 C CA . THR A 1 95 ? -0.005 7.361 -6.035 1.00 86.56 95 THR A CA 1
ATOM 703 C C . THR A 1 95 ? 1.106 8.323 -6.461 1.00 86.56 95 THR A C 1
ATOM 705 O O . THR A 1 95 ? 1.923 7.978 -7.307 1.00 86.56 95 THR A O 1
ATOM 708 N N . HIS A 1 96 ? 1.214 9.500 -5.837 1.00 86.94 96 HIS A N 1
ATOM 709 C CA . HIS A 1 96 ? 2.293 10.448 -6.150 1.00 86.94 96 HIS A CA 1
ATOM 710 C C . HIS A 1 96 ? 3.663 9.875 -5.771 1.00 86.94 96 HIS A C 1
ATOM 712 O O . HIS A 1 96 ? 4.646 10.105 -6.473 1.00 86.94 96 HIS A O 1
ATOM 718 N N . SER A 1 97 ? 3.721 9.084 -4.696 1.00 88.00 97 SER A N 1
ATOM 719 C CA . SER A 1 97 ? 4.966 8.466 -4.236 1.00 88.00 97 SER A CA 1
ATOM 720 C C . SER A 1 97 ? 5.491 7.425 -5.232 1.00 88.00 97 SER A C 1
ATOM 722 O O . SER A 1 97 ? 6.682 7.424 -5.536 1.00 88.00 97 SER A O 1
ATOM 724 N N . ILE A 1 98 ? 4.620 6.567 -5.784 1.00 87.56 98 ILE A N 1
ATOM 725 C CA . ILE A 1 98 ? 5.043 5.566 -6.779 1.00 87.56 98 ILE A CA 1
ATOM 726 C C . ILE A 1 98 ? 5.324 6.191 -8.148 1.00 87.56 98 ILE A C 1
ATOM 728 O O . ILE A 1 98 ? 6.331 5.857 -8.768 1.00 87.56 98 ILE A O 1
ATOM 732 N N . VAL A 1 99 ? 4.495 7.141 -8.595 1.00 88.25 99 VAL A N 1
ATOM 733 C CA . VAL A 1 99 ? 4.700 7.833 -9.875 1.00 88.25 99 VAL A CA 1
ATOM 734 C C . VAL A 1 99 ? 6.002 8.630 -9.859 1.00 88.25 99 VAL A C 1
ATOM 736 O O . VAL A 1 99 ? 6.790 8.516 -10.793 1.00 88.25 99 VAL A O 1
ATOM 739 N N . GLY A 1 100 ? 6.286 9.364 -8.779 1.00 87.06 100 GLY A N 1
ATOM 740 C CA . GLY A 1 100 ? 7.550 10.087 -8.628 1.00 87.06 100 GLY A CA 1
ATOM 741 C C . GLY A 1 100 ? 8.769 9.160 -8.661 1.00 87.06 100 GLY A C 1
ATOM 742 O O . GLY A 1 100 ? 9.735 9.445 -9.366 1.00 87.06 100 GLY A O 1
ATOM 743 N N . ALA A 1 101 ? 8.708 8.016 -7.972 1.00 87.38 101 ALA A N 1
ATOM 744 C CA . ALA A 1 101 ? 9.798 7.038 -7.971 1.00 87.38 101 ALA A CA 1
ATOM 745 C C . ALA A 1 101 ? 10.048 6.408 -9.355 1.00 87.38 101 ALA A C 1
ATOM 747 O O . ALA A 1 101 ? 11.192 6.103 -9.694 1.00 87.38 101 ALA A O 1
ATOM 748 N N . ILE A 1 102 ? 9.000 6.218 -10.160 1.00 87.50 102 ILE A N 1
ATOM 749 C CA . ILE A 1 102 ? 9.113 5.746 -11.547 1.00 87.50 102 ILE A CA 1
ATOM 750 C C . ILE A 1 102 ? 9.675 6.851 -12.452 1.00 87.50 102 ILE A C 1
ATOM 752 O O . ILE A 1 102 ? 10.552 6.580 -13.266 1.00 87.50 102 ILE A O 1
ATOM 756 N N . MET A 1 103 ? 9.234 8.104 -12.295 1.00 85.38 103 MET A N 1
ATOM 757 C CA . MET A 1 103 ? 9.750 9.217 -13.104 1.00 85.38 103 MET A CA 1
ATOM 758 C C . MET A 1 103 ? 11.246 9.458 -12.879 1.00 85.38 103 MET A C 1
ATOM 760 O O . MET A 1 103 ? 11.971 9.717 -13.837 1.00 85.38 103 MET A O 1
ATOM 764 N N . VAL A 1 104 ? 11.724 9.336 -11.637 1.00 85.38 104 VAL A N 1
ATOM 765 C CA . VAL A 1 104 ? 13.159 9.441 -11.325 1.00 85.38 104 VAL A CA 1
ATOM 766 C C . VAL A 1 104 ? 13.955 8.337 -12.024 1.00 85.38 104 VAL A C 1
ATOM 768 O O . VAL A 1 104 ? 14.979 8.629 -12.639 1.00 85.38 104 VAL A O 1
ATOM 771 N N . LEU A 1 105 ? 13.467 7.092 -11.986 1.00 82.31 105 LEU A N 1
ATOM 772 C CA . LEU A 1 105 ? 14.078 5.974 -12.708 1.00 82.31 105 LEU A CA 1
ATOM 773 C C . LEU A 1 105 ? 14.126 6.241 -14.219 1.00 82.31 105 LEU A C 1
ATOM 775 O O . LEU A 1 105 ? 15.159 6.067 -14.857 1.00 82.31 105 LEU A O 1
ATOM 779 N N . PHE A 1 106 ? 13.008 6.681 -14.790 1.00 78.12 106 PHE A N 1
ATOM 780 C CA . PHE A 1 106 ? 12.905 6.946 -16.220 1.00 78.12 106 PHE A CA 1
ATOM 781 C C . PHE A 1 106 ? 13.854 8.064 -16.672 1.00 78.12 106 PHE A C 1
ATOM 783 O O . PHE A 1 106 ? 14.515 7.957 -17.706 1.00 78.12 106 PHE A O 1
ATOM 790 N N . GLN A 1 107 ? 13.962 9.132 -15.880 1.00 75.88 107 GLN A N 1
ATOM 791 C CA . GLN A 1 107 ? 14.893 10.221 -16.155 1.00 75.88 107 GLN A CA 1
ATOM 792 C C . GLN A 1 107 ? 16.356 9.761 -16.072 1.00 75.88 107 GLN A C 1
ATOM 794 O O . GLN A 1 107 ? 17.179 10.245 -16.847 1.00 75.88 107 GLN A O 1
ATOM 799 N N . PHE A 1 108 ? 16.672 8.831 -15.167 1.00 76.31 108 PHE A N 1
ATOM 800 C CA . PHE A 1 108 ? 18.005 8.245 -1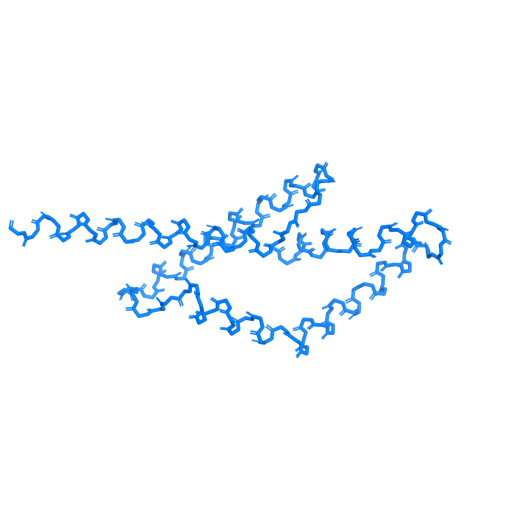5.045 1.00 76.31 108 PHE A CA 1
ATOM 801 C C . PHE A 1 108 ? 18.386 7.438 -16.297 1.00 76.31 108 PHE A C 1
ATOM 803 O O . PHE A 1 108 ? 19.422 7.718 -16.896 1.00 76.31 108 PHE A O 1
ATOM 810 N N . GLU A 1 109 ? 17.514 6.536 -16.763 1.00 71.44 109 GLU A N 1
ATOM 811 C CA . GLU A 1 109 ? 17.773 5.716 -17.961 1.00 71.44 109 GLU A CA 1
ATOM 812 C C . GLU A 1 109 ? 17.913 6.580 -19.228 1.00 71.44 109 GLU A C 1
ATOM 814 O O . GL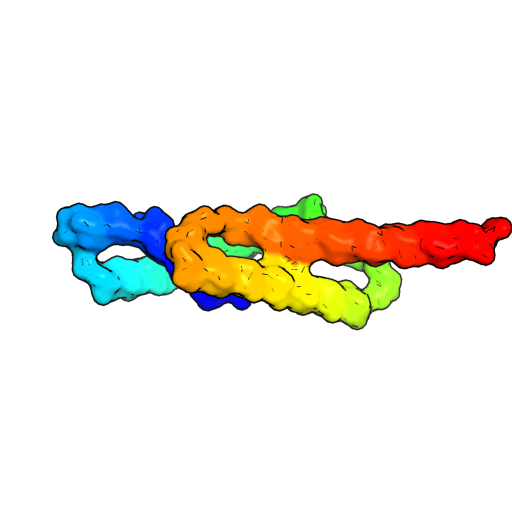U A 1 109 ? 18.830 6.388 -20.028 1.00 71.44 109 GLU A O 1
ATOM 819 N N . ARG A 1 110 ? 17.059 7.605 -19.396 1.00 71.00 110 ARG A N 1
ATOM 820 C CA . ARG A 1 110 ? 17.202 8.557 -20.513 1.00 71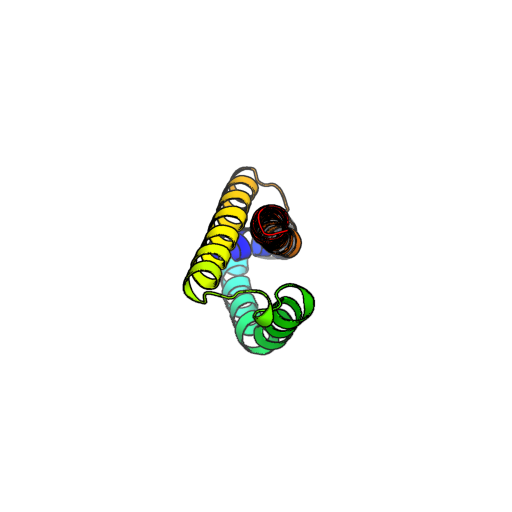.00 110 ARG A CA 1
ATOM 821 C C . ARG A 1 110 ? 18.515 9.325 -20.468 1.00 71.00 110 ARG A C 1
ATOM 823 O O . ARG A 1 110 ? 19.047 9.662 -21.523 1.00 71.00 110 ARG A O 1
ATOM 830 N N . ASN A 1 111 ? 19.015 9.639 -19.275 1.00 69.62 111 ASN A N 1
ATOM 831 C CA . ASN A 1 111 ? 20.289 10.326 -19.144 1.00 69.62 111 ASN A CA 1
ATOM 832 C C . ASN A 1 111 ? 21.436 9.398 -19.566 1.00 69.62 111 ASN A C 1
ATOM 834 O O . ASN A 1 111 ? 22.258 9.822 -20.364 1.00 69.62 111 ASN A O 1
ATOM 838 N N . GLU A 1 112 ? 21.450 8.126 -19.150 1.00 62.59 112 GLU A N 1
ATOM 839 C CA . GLU A 1 112 ? 22.462 7.155 -19.609 1.00 62.59 112 GLU A CA 1
ATOM 840 C C . GLU A 1 112 ? 22.453 6.958 -21.136 1.00 62.59 112 GLU A C 1
ATOM 842 O O . GLU A 1 112 ? 23.512 7.010 -21.766 1.00 62.59 112 GLU A O 1
ATOM 847 N N . LEU A 1 113 ? 21.271 6.848 -21.755 1.00 58.97 113 LEU A N 1
ATOM 848 C CA . LEU A 1 113 ? 21.116 6.795 -23.218 1.00 58.97 113 LEU A CA 1
ATOM 849 C C . LEU A 1 113 ? 21.632 8.068 -23.915 1.00 58.97 113 LEU A C 1
ATOM 851 O O . LEU A 1 113 ? 22.295 7.987 -24.949 1.00 58.97 113 LEU A O 1
ATOM 855 N N . CYS A 1 114 ? 21.370 9.250 -23.349 1.00 55.97 114 CYS A N 1
ATOM 856 C CA . CYS A 1 114 ? 21.838 10.527 -23.897 1.00 55.97 114 CYS A CA 1
ATOM 857 C C . CYS A 1 114 ? 23.371 10.666 -23.814 1.00 55.97 114 CYS A C 1
ATOM 859 O O . CYS A 1 114 ? 24.007 11.155 -24.752 1.00 55.97 114 CYS A O 1
ATOM 861 N N . ILE A 1 115 ? 23.978 10.198 -22.717 1.00 55.31 115 ILE A N 1
ATOM 862 C CA . ILE A 1 115 ? 25.434 10.249 -22.521 1.00 55.31 115 ILE A CA 1
ATOM 863 C C . ILE A 1 115 ? 26.135 9.262 -23.468 1.00 55.31 115 ILE A C 1
ATOM 865 O O . ILE A 1 115 ? 27.154 9.601 -24.057 1.00 55.31 115 ILE A O 1
ATOM 869 N N . LEU A 1 116 ? 25.578 8.068 -23.692 1.00 52.34 116 LEU A N 1
ATOM 870 C CA . LEU A 1 116 ? 26.138 7.112 -24.656 1.00 52.34 116 LEU A CA 1
ATOM 871 C C . LEU A 1 116 ? 25.955 7.572 -26.114 1.00 52.34 116 LEU A C 1
ATOM 873 O O . LEU A 1 116 ? 26.860 7.393 -26.928 1.00 52.34 116 LEU A O 1
ATOM 877 N N . GLY A 1 117 ? 24.839 8.233 -26.436 1.00 51.62 117 GLY A N 1
ATOM 878 C CA . GLY A 1 117 ? 24.583 8.804 -27.764 1.00 51.62 117 GLY A CA 1
ATOM 879 C C . GLY A 1 117 ? 25.459 10.014 -28.121 1.00 51.62 117 GLY A C 1
ATOM 880 O O . GLY A 1 117 ? 25.666 10.284 -29.300 1.00 51.62 117 GLY A O 1
ATOM 881 N N . THR A 1 118 ? 26.012 10.725 -27.133 1.00 52.12 118 THR A N 1
ATOM 882 C CA . THR A 1 118 ? 26.933 11.863 -27.352 1.00 52.12 118 THR A CA 1
ATOM 883 C C . THR A 1 118 ? 28.406 11.461 -27.458 1.00 52.12 118 THR A C 1
ATOM 885 O O . THR A 1 118 ? 29.219 12.273 -27.887 1.00 52.12 118 THR A O 1
ATOM 888 N N . VAL A 1 119 ? 28.761 10.215 -27.129 1.00 51.16 119 VAL A N 1
ATOM 889 C CA . VAL A 1 119 ? 30.129 9.678 -27.291 1.00 51.16 119 VAL A CA 1
ATOM 890 C C . VAL A 1 119 ? 30.309 8.967 -28.649 1.00 51.16 119 VAL A C 1
ATOM 892 O O . VAL A 1 119 ? 31.424 8.610 -29.016 1.00 51.16 119 VAL A O 1
ATOM 895 N N . GLY A 1 120 ? 29.230 8.788 -29.422 1.00 45.72 120 GLY A N 1
ATOM 896 C CA . GLY A 1 120 ? 29.228 8.122 -30.734 1.00 45.72 120 GLY A CA 1
ATOM 897 C C . GLY A 1 120 ? 29.053 9.035 -31.956 1.00 45.72 120 GLY A C 1
ATOM 898 O O . GLY A 1 120 ? 28.616 8.536 -32.993 1.00 45.72 120 GLY A O 1
ATOM 899 N N . GLY A 1 121 ? 29.334 10.339 -31.841 1.00 35.50 121 GLY A N 1
ATOM 900 C CA . GLY A 1 121 ? 29.246 11.324 -32.932 1.00 35.50 121 GLY A CA 1
ATOM 901 C C . GLY A 1 121 ? 30.592 11.932 -33.294 1.00 35.50 121 GLY A C 1
ATOM 902 O O . GLY A 1 121 ? 31.328 12.298 -32.353 1.00 35.50 121 GLY A O 1
#

Mean predicted aligned error: 7.44 Å

Radius of gyration: 18.54 Å; Cα contacts (8 Å, |Δi|>4): 68; chains: 1; bounding box: 49×19×51 Å

Secondary structure (DSSP, 8-state):
-HHHHHHHHHHHHHHHHHHTTSS-HHHHHHHHHHHHHHHHHHHHHHHHHHHHHHH--GGG-S-HHHHHHHHHHHHHHHHHHHHHHHHHT----HHHHHHHHHHHHHHHHHHHHHHHHHS--

pLDDT: mean 82.27, std 11.43, range [35.5, 93.81]

Foldseek 3Di:
DVVLCLLLVLCVPCVVCCVVVVDPPVRSSVVSVVVVVVCCVPPVVVVVVCCCVPQDDPVLDPDPVLVVVLLVQLCVQLVVVSVVCSVVVHRDDSVCSSSVSSVVSVVVSVVVVVVVVVVPD